Protein 3SWY (pdb70)

Solvent-accessible surface area: 8313 Å² total; per-residue (Å²): 70,94,47,85,110,61,8,128,120,16,16,69,41,9,98,81,8,62,71,89,2,55,139,4,51,62,88,8,73,60,44,16,133,107,5,93,84,27,1,58,81,3,62,97,116,78,75,82,35,94,97,124,1,86,129,16,11,64,37,6,50,82,3,65,98,98,2,50,64,6,40,63,76,8,74,31,21,23,134,114,5,96,136,66,1,57,50,3,71,92,112,80,73,85,36,78,120,43,8,64,59,29,26,72,44,7,89,81,2,59,92,96,2,52,181,4,46,62,68,4,63,56,38,17,133,72,1,118,97,35,1,58,92,2,74,100,118,100

CATH classification: 1.20.5.300

B-factor: mean 31.39, std 15.94, range [9.89, 117.37]

Structure (mmCIF, N/CA/C/O backbone):
data_3SWY
#
_entry.id   3SWY
#
_cell.length_a   36.750
_cell.length_b   37.650
_cell.length_c   49.580
_cell.angle_alpha   90.000
_cell.angle_beta   110.880
_cell.angle_gamma   90.000
#
_symmetry.space_group_name_H-M   'P 1 21 1'
#
loop_
_entity.id
_entity.type
_entity.pdbx_description
1 polymer 'Cyclic nucleotide-gated cation channel alpha-3'
2 water water
#
loop_
_atom_site.group_PDB
_atom_site.id
_atom_site.type_symbol
_atom_site.label_atom_id
_atom_site.label_alt_id
_atom_site.label_comp_id
_atom_site.label_asym_id
_atom_site.label_entity_id
_atom_site.label_seq_id
_atom_site.pdbx_PDB_ins_code
_atom_site.Cartn_x
_atom_site.Cartn_y
_atom_site.Cartn_z
_atom_site.occupancy
_atom_site.B_iso_or_equiv
_atom_site.auth_seq_id
_atom_site.auth_comp_id
_atom_site.auth_asym_id
_atom_site.auth_atom_id
_atom_site.pdbx_PDB_model_num
ATOM 1 N N . GLY A 1 1 ? 15.082 23.118 58.851 1.00 34.32 1 GLY A N 1
ATOM 2 C CA . GLY A 1 1 ? 15.893 22.705 57.720 1.00 47.38 1 GLY A CA 1
ATOM 3 C C . GLY A 1 1 ? 15.060 22.145 56.583 1.00 52.71 1 GLY A C 1
ATOM 4 O O . GLY A 1 1 ? 13.888 22.495 56.430 1.00 46.77 1 GLY A O 1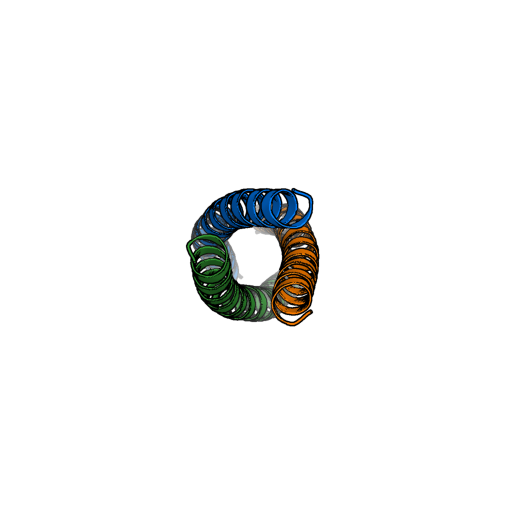
ATOM 5 N N . ALA A 1 2 ? 15.665 21.267 55.788 1.00 51.57 2 ALA A N 1
ATOM 6 C CA . ALA A 1 2 ? 15.004 20.692 54.616 1.00 47.52 2 ALA A CA 1
ATOM 7 C C . ALA A 1 2 ? 13.707 19.951 54.952 1.00 53.48 2 ALA A C 1
ATOM 8 O O . ALA A 1 2 ? 12.715 20.057 54.225 1.00 47.22 2 ALA A O 1
ATOM 10 N N . LEU A 1 3 ? 13.688 19.244 56.065 1.00 44.33 3 LEU A N 1
ATOM 11 C CA . LEU A 1 3 ? 12.525 18.469 56.417 1.00 34.12 3 LEU A CA 1
ATOM 12 C C . LEU A 1 3 ? 11.415 19.345 56.917 1.00 34.88 3 LEU A C 1
ATOM 13 O O . LEU A 1 3 ? 10.266 19.127 56.586 1.00 36.68 3 LEU A O 1
ATOM 18 N N . GLU A 1 4 ? 11.754 20.311 57.739 1.00 34.92 4 GLU A N 1
ATOM 19 C CA . GLU A 1 4 ? 10.770 21.254 58.231 1.00 36.46 4 GLU A CA 1
ATOM 20 C C . GLU A 1 4 ? 10.161 22.068 57.110 1.00 38.27 4 GLU A C 1
ATOM 21 O O . GLU A 1 4 ? 9.007 22.434 57.175 1.00 37.51 4 GLU A O 1
ATOM 27 N N . GLU A 1 5 ? 10.966 22.380 56.109 1.00 45.98 5 GLU A N 1
ATOM 28 C CA . GLU A 1 5 ? 10.473 23.063 54.912 1.00 44.93 5 GLU A CA 1
ATOM 29 C C . GLU A 1 5 ? 9.480 22.217 54.111 1.00 43.61 5 GLU A C 1
ATOM 30 O O . GLU A 1 5 ? 8.446 22.719 53.643 1.00 39.47 5 GLU A O 1
ATOM 36 N N . LYS A 1 6 ? 9.774 20.939 53.933 1.00 36.76 6 LYS A N 1
ATOM 37 C CA . LYS A 1 6 ? 8.896 20.105 53.144 1.00 34.93 6 LYS A CA 1
ATOM 38 C C . LYS A 1 6 ? 7.601 19.898 53.863 1.00 27.09 6 LYS A C 1
ATOM 39 O O . LYS A 1 6 ? 6.561 19.980 53.269 1.00 26.04 6 LYS A O 1
ATOM 45 N N . VAL A 1 7 ? 7.659 19.674 55.147 1.00 19.93 7 VAL A N 1
ATOM 46 C CA . VAL A 1 7 ? 6.432 19.549 55.922 1.00 31.23 7 VAL A CA 1
ATOM 47 C C . VAL A 1 7 ? 5.573 20.812 55.788 1.00 28.04 7 VAL A C 1
ATOM 48 O O . VAL A 1 7 ? 4.358 20.730 55.641 1.00 19.36 7 VAL A O 1
ATOM 52 N N . GLU A 1 8 ? 6.202 21.980 55.815 1.00 25.38 8 GLU A N 1
ATOM 53 C CA . GLU A 1 8 ? 5.450 23.221 55.649 1.00 31.44 8 GLU A CA 1
ATOM 54 C C . GLU A 1 8 ? 4.793 23.300 54.265 1.00 18.55 8 GLU A C 1
ATOM 55 O O . GLU A 1 8 ? 3.637 23.728 54.129 1.00 22.24 8 GLU A O 1
ATOM 61 N N . GLN A 1 9 ? 5.547 22.952 53.244 1.00 23.04 9 GLN A N 1
ATOM 62 C CA . GLN A 1 9 ? 5.058 22.832 51.896 1.00 22.46 9 GLN A CA 1
ATOM 63 C C . GLN A 1 9 ? 3.846 21.898 51.787 1.00 23.43 9 GLN A C 1
ATOM 64 O O . GLN A 1 9 ? 2.850 22.221 51.180 1.00 22.92 9 GLN A O 1
ATOM 70 N N . LEU A 1 10 ? 3.949 20.740 52.399 1.00 24.08 10 LEU A N 1
ATOM 71 C CA . LEU A 1 10 ? 2.876 19.749 52.379 1.00 24.20 10 LEU A CA 1
ATOM 72 C C . LEU A 1 10 ? 1.643 20.273 53.083 1.00 21.32 10 LEU A C 1
ATOM 73 O O . LEU A 1 10 ? 0.528 20.073 52.620 1.00 19.20 10 LEU A O 1
ATOM 78 N N . GLY A 1 11 ? 1.852 20.922 54.221 1.00 20.87 11 GLY A N 1
ATOM 79 C CA . GLY A 1 11 ? 0.771 21.560 54.945 1.00 21.65 11 GLY A CA 1
ATOM 80 C C . GLY A 1 11 ? -0.005 22.515 54.051 1.00 26.91 11 GLY A C 1
ATOM 81 O O . GLY A 1 11 ? -1.227 22.423 53.951 1.00 23.67 11 GLY A O 1
ATOM 82 N N . SER A 1 12 ? 0.696 23.424 53.384 1.00 26.79 12 SER A N 1
ATOM 83 C CA . SER A 1 12 ? -0.002 24.432 52.588 1.00 22.07 12 SER A CA 1
ATOM 84 C C . SER A 1 12 ? -0.664 23.815 51.342 1.00 21.62 12 SER A C 1
ATOM 85 O O . SER A 1 12 ? -1.787 24.180 50.981 1.00 16.82 12 SER A O 1
ATOM 88 N N . SER A 1 13 ? 0.009 22.852 50.721 1.00 18.53 13 SER A N 1
ATOM 89 C CA . SER A 1 13 ? -0.561 22.125 49.588 1.00 19.02 13 SER A CA 1
ATOM 90 C C . SER A 1 13 ? -1.865 21.403 49.920 1.00 15.78 13 SER A C 1
ATOM 91 O O . SER A 1 13 ? -2.823 21.446 49.140 1.00 12.72 13 SER A O 1
ATOM 94 N N . LEU A 1 14 ? -1.878 20.720 51.058 1.00 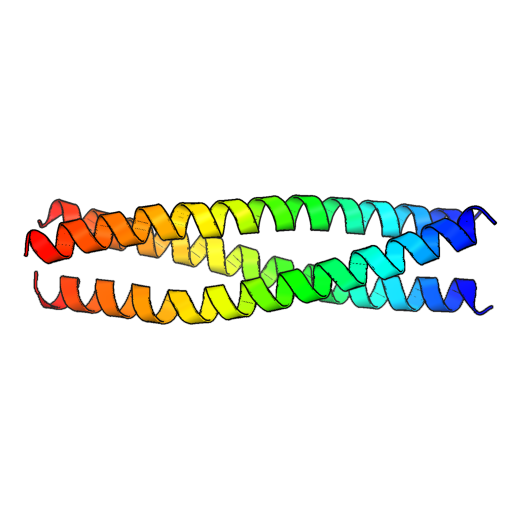21.16 14 LEU A N 1
ATOM 95 C CA . LEU A 1 14 ? -3.056 20.005 51.527 1.00 20.65 14 LEU A CA 1
ATOM 96 C C . LEU A 1 14 ? -4.211 20.961 51.831 1.00 19.43 14 LEU A C 1
ATOM 97 O O . LEU A 1 14 ? -5.378 20.632 51.605 1.00 14.40 14 LEU A O 1
ATOM 102 N N . ASP A 1 15 ? -3.885 22.124 52.390 1.00 21.90 15 ASP A N 1
ATOM 103 C CA . ASP A 1 15 ? -4.900 23.130 52.691 1.00 20.78 15 ASP A CA 1
ATOM 104 C C . ASP A 1 15 ? -5.553 23.605 51.404 1.00 14.44 15 ASP A C 1
ATOM 105 O O . ASP A 1 15 ? -6.781 23.727 51.319 1.00 17.41 15 ASP A O 1
ATOM 110 N N . THR A 1 16 ? -4.729 23.894 50.405 1.00 20.60 16 THR A N 1
ATOM 111 C CA . THR A 1 16 ? -5.249 24.311 49.106 1.00 26.71 16 THR A CA 1
ATOM 112 C C . THR A 1 16 ? -6.174 23.242 48.521 1.00 19.16 16 THR A C 1
ATOM 113 O O . THR A 1 16 ? -7.292 23.545 48.085 1.00 19.93 16 THR A O 1
ATOM 117 N N . LEU A 1 17 ? -5.715 21.993 48.545 1.00 12.42 17 LEU A N 1
ATOM 118 C CA . LEU A 1 17 ? -6.488 20.894 47.961 1.00 14.36 17 LEU A CA 1
ATOM 119 C C . LEU A 1 17 ? -7.810 20.683 48.692 1.00 10.59 17 LEU A C 1
ATOM 120 O O . LEU A 1 17 ? -8.827 20.397 48.067 1.00 15.65 17 LEU A O 1
ATOM 125 N N . GLN A 1 18 ? -7.798 20.817 50.015 1.00 17.07 18 GLN A N 1
ATOM 126 C CA . GLN A 1 18 ? -9.026 20.698 50.788 1.00 13.51 18 GLN A CA 1
ATOM 127 C C . GLN A 1 18 ? -10.068 21.701 50.312 1.00 19.36 18 GLN A C 1
ATOM 128 O O . GLN A 1 18 ? -11.239 21.360 50.151 1.00 14.85 18 GLN A O 1
ATOM 134 N N . THR A 1 19 ? -9.638 22.941 50.101 1.00 15.43 19 THR A N 1
ATOM 135 C CA . THR A 1 19 ? -10.560 23.998 49.674 1.00 16.19 19 THR A CA 1
ATOM 136 C C . THR A 1 19 ? -11.095 23.718 48.275 1.00 19.08 19 THR A C 1
ATOM 137 O O . THR A 1 19 ? -12.292 23.836 48.023 1.00 15.03 19 THR A O 1
ATOM 141 N N . ARG A 1 20 ? -10.205 23.336 47.366 1.00 16.28 20 ARG A N 1
ATOM 142 C CA . ARG A 1 20 ? -10.617 23.014 46.009 1.00 18.60 20 ARG A CA 1
ATOM 143 C C . ARG A 1 20 ? -11.561 21.807 45.960 1.00 18.09 20 ARG A C 1
ATOM 144 O O . ARG A 1 20 ? -12.471 21.757 45.136 1.00 13.21 20 ARG A O 1
ATOM 152 N N . PHE A 1 21 ? -11.351 20.837 46.843 1.00 11.71 21 PHE A N 1
ATOM 153 C CA . PHE A 1 21 ? -12.229 19.679 46.862 1.00 14.12 21 PHE A CA 1
ATOM 154 C C . PHE A 1 21 ? -13.624 20.082 47.335 1.00 14.22 21 PHE A C 1
ATOM 155 O O . PHE A 1 21 ? -14.630 19.652 46.775 1.00 12.18 21 PHE A O 1
ATOM 163 N N . ALA A 1 22 ? -13.671 20.904 48.378 1.00 15.19 22 ALA A N 1
ATOM 164 C CA . ALA A 1 22 ? -14.926 21.407 48.923 1.00 17.71 22 ALA A CA 1
ATOM 165 C C . ALA A 1 22 ? -15.730 22.152 47.855 1.00 19.58 22 ALA A C 1
ATOM 166 O O . ALA A 1 22 ? -16.953 21.998 47.774 1.00 13.30 22 ALA A O 1
ATOM 168 N N . ARG A 1 23 ? -15.040 22.959 47.049 1.00 12.90 23 ARG A N 1
ATOM 169 C CA . ARG A 1 23 ? -15.687 23.679 45.947 1.00 21.45 23 ARG A CA 1
ATOM 170 C C . ARG A 1 23 ? -16.274 22.721 44.925 1.00 17.95 23 ARG A C 1
ATOM 171 O O . ARG A 1 23 ? -17.397 22.920 44.463 1.00 10.72 23 ARG A O 1
ATOM 179 N N . LEU A 1 24 ? -15.492 21.718 44.530 1.00 14.85 24 LEU A N 1
ATOM 180 C CA . LEU A 1 24 ? -15.942 20.797 43.485 1.00 16.62 24 LEU A CA 1
ATOM 181 C C . LEU A 1 24 ? -17.137 19.980 43.940 1.00 15.32 24 LEU A C 1
ATOM 182 O O . LEU A 1 24 ? -18.090 19.815 43.201 1.00 14.20 24 LEU A O 1
ATOM 187 N N . LEU A 1 25 ? -17.058 19.444 45.154 1.00 15.95 25 LEU A N 1
ATOM 188 C CA . LEU A 1 25 ? -18.157 18.677 45.725 1.00 16.64 25 LEU A CA 1
ATOM 189 C C . LEU A 1 25 ? -19.459 19.496 45.684 1.00 21.04 25 LEU A C 1
ATOM 190 O O . LEU A 1 25 ? -20.483 19.014 45.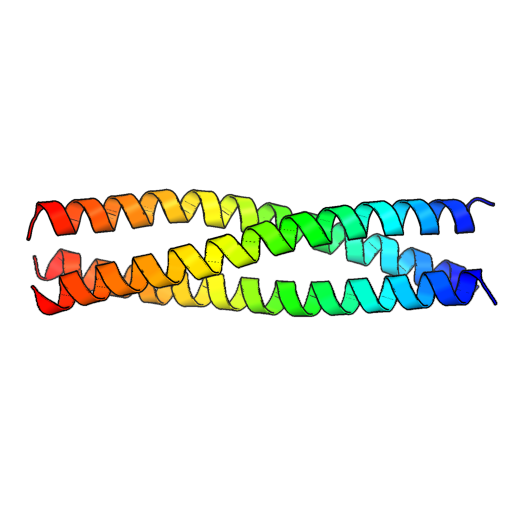196 1.00 15.14 25 LEU A O 1
ATOM 195 N N . ALA A 1 26 ? -19.412 20.732 46.192 1.00 16.90 26 ALA A N 1
ATOM 196 C CA . ALA A 1 26 ? -20.590 21.612 46.218 1.00 12.41 26 ALA A CA 1
ATOM 197 C C . ALA A 1 26 ? -21.148 21.946 44.843 1.00 17.12 26 ALA A C 1
ATOM 198 O O . ALA A 1 26 ? -22.373 21.959 44.646 1.00 19.01 26 ALA A O 1
ATOM 200 N N . GLU A 1 27 ? -20.272 22.249 43.893 1.00 15.58 27 GLU A N 1
ATOM 201 C CA . GLU A 1 27 ? -20.751 22.562 42.540 1.00 16.96 27 GLU A CA 1
ATOM 202 C C . GLU A 1 27 ? -21.368 21.319 41.910 1.00 12.70 27 GLU A C 1
ATOM 203 O O . GLU A 1 27 ? -22.458 21.380 41.340 1.00 13.53 27 GLU A O 1
ATOM 209 N N . TYR A 1 28 ? -20.647 20.205 42.009 1.00 15.08 28 TYR A N 1
ATOM 210 C CA . TYR A 1 28 ? -21.109 18.927 41.463 1.00 15.35 28 TYR A CA 1
ATOM 211 C C . TYR A 1 28 ? -22.511 18.585 41.981 1.00 21.76 28 TYR A C 1
ATOM 212 O O . TYR A 1 28 ? -23.411 18.266 41.196 1.00 19.59 28 TYR A O 1
ATOM 221 N N . ASN A 1 29 ? -22.695 18.662 43.297 1.00 15.91 29 ASN A N 1
ATOM 222 C CA . ASN A 1 29 ? -24.010 18.445 43.895 1.00 14.92 29 ASN A CA 1
ATOM 223 C C . ASN A 1 29 ? -25.068 19.419 43.365 1.00 21.14 29 ASN A C 1
ATOM 224 O O . ASN A 1 29 ? -26.221 19.046 43.162 1.00 27.75 29 ASN A O 1
ATOM 229 N N . ALA A 1 30 ? -24.678 20.667 43.134 1.00 17.11 30 ALA A N 1
ATOM 230 C CA . ALA A 1 30 ? -25.636 21.681 42.684 1.00 20.56 30 ALA A CA 1
ATOM 231 C C . ALA A 1 30 ? -26.041 21.504 41.221 1.00 26.21 30 ALA A C 1
ATOM 232 O O . ALA A 1 30 ? -27.225 21.583 40.866 1.00 23.91 30 ALA A O 1
ATOM 234 N N . THR A 1 31 ? -25.060 21.257 40.367 1.00 19.18 31 THR A N 1
ATOM 235 C CA . THR A 1 31 ? -25.334 21.143 38.940 1.00 25.87 31 THR A CA 1
ATOM 236 C C . THR A 1 31 ? -26.073 19.850 38.596 1.00 24.78 31 THR A C 1
ATOM 237 O O . THR A 1 31 ? -26.867 19.803 37.648 1.00 21.66 31 THR A O 1
ATOM 241 N N . GLN A 1 32 ? -25.819 18.828 39.384 1.00 22.64 32 GLN A N 1
ATOM 242 C CA . GLN A 1 32 ? -26.413 17.532 39.218 1.00 23.07 32 GLN A CA 1
ATOM 243 C C . GLN A 1 32 ? -27.956 17.613 39.370 1.00 35.69 32 GLN A C 1
ATOM 244 O O . GLN A 1 32 ? -28.684 16.982 38.648 1.00 28.41 32 GLN A O 1
ATOM 250 N N . MET A 1 33 ? -28.423 18.466 40.258 1.00 35.14 33 MET A N 1
ATOM 251 C CA . MET A 1 33 ? -29.830 18.697 40.453 1.00 30.96 33 MET A CA 1
ATOM 252 C C . MET A 1 33 ? -30.502 19.254 39.242 1.00 32.69 33 MET A C 1
ATOM 253 O O . MET A 1 33 ? -31.527 18.777 38.836 1.00 32.30 33 MET A O 1
ATOM 258 N N . LYS A 1 34 ? -29.919 20.277 38.672 1.00 29.07 34 LYS A N 1
ATOM 259 C CA . LYS A 1 34 ? -30.509 20.922 37.506 1.00 31.79 34 LYS A CA 1
ATOM 260 C C . LYS A 1 34 ? -30.463 20.030 36.268 1.00 26.13 34 LYS A C 1
ATOM 261 O O . LYS A 1 34 ? -31.385 20.055 35.453 1.00 26.42 34 LYS A O 1
ATOM 267 N N . MET A 1 35 ? -29.397 19.265 36.120 1.00 20.32 35 MET A N 1
ATOM 268 C CA . MET A 1 35 ? -29.249 18.363 34.999 1.00 18.49 35 MET A CA 1
ATOM 269 C C . MET A 1 35 ? -30.304 17.243 34.996 1.00 22.08 35 MET A C 1
ATOM 270 O O . MET A 1 35 ? -30.903 16.979 33.985 1.00 20.36 35 MET A O 1
ATOM 275 N N . LYS A 1 36 ? -30.519 16.632 36.144 1.00 22.46 36 LYS A N 1
ATOM 276 C CA . LYS A 1 36 ? -31.518 15.613 36.325 1.00 29.78 36 LYS A CA 1
ATOM 277 C C . LYS A 1 36 ? -32.904 16.183 36.096 1.00 29.29 36 LYS A C 1
ATOM 278 O O . LYS A 1 36 ? -33.722 15.533 35.505 1.00 28.58 36 LYS A O 1
ATOM 284 N N . GLN A 1 37 ? -33.157 17.393 36.575 1.00 22.88 37 GLN A N 1
ATOM 285 C CA . GLN A 1 37 ? -34.404 18.101 36.322 1.00 27.57 37 GLN A CA 1
ATOM 286 C C . GLN A 1 37 ? -34.676 18.273 34.848 1.00 33.50 37 GLN A C 1
ATOM 287 O O . GLN A 1 37 ? -35.768 18.018 34.392 1.00 29.85 37 GLN A O 1
ATOM 293 N N . ARG A 1 38 ? -33.675 18.688 34.104 1.00 24.73 38 ARG A N 1
ATOM 294 C CA . ARG A 1 38 ? -33.803 18.910 32.667 1.00 23.35 38 ARG A CA 1
ATOM 295 C C . ARG A 1 38 ? -34.021 17.618 31.881 1.00 24.27 38 ARG A C 1
ATOM 296 O O . ARG A 1 38 ? -34.847 17.573 30.973 1.00 23.57 38 ARG A O 1
ATOM 304 N N . LEU A 1 39 ? -33.271 16.574 32.216 1.00 19.35 39 LEU A N 1
ATOM 305 C CA . LEU A 1 39 ? -33.485 15.266 31.607 1.00 23.63 39 LEU A CA 1
ATOM 306 C C . LEU A 1 39 ? -34.892 14.738 31.873 1.00 28.07 39 LEU A C 1
ATOM 307 O O . LEU A 1 39 ? -35.585 14.307 30.955 1.00 25.80 39 LEU A O 1
ATOM 312 N N . SER A 1 40 ? -35.317 14.761 33.118 1.00 18.19 40 SER A N 1
ATOM 313 C CA . SER A 1 40 ? -36.627 14.286 33.512 1.00 30.84 40 SER A CA 1
ATOM 314 C C . SER A 1 40 ? -37.724 14.989 32.746 1.00 30.14 40 SER A C 1
ATOM 315 O O . SER A 1 40 ? -38.636 14.360 32.285 1.00 22.91 40 SER A O 1
ATOM 318 N N . GLN A 1 41 ? -37.580 16.291 32.597 1.00 29.04 41 GLN A N 1
ATOM 319 C CA . GLN A 1 41 ? -38.500 17.115 31.817 1.00 32.29 41 GLN A CA 1
ATOM 320 C C . GLN A 1 41 ? -38.613 16.639 30.389 1.00 29.69 41 GLN A C 1
ATOM 321 O O . GLN A 1 41 ? -39.691 16.422 29.900 1.00 25.87 41 GLN A O 1
ATOM 327 N N . LEU A 1 42 ? -37.483 16.464 29.730 1.00 26.83 42 LEU A N 1
ATOM 328 C CA . LEU A 1 42 ? -37.462 16.025 28.340 1.00 25.18 42 LEU A CA 1
ATOM 329 C C . LEU A 1 42 ? -38.109 14.646 28.169 1.00 27.41 42 LEU A C 1
ATOM 330 O O . LEU A 1 42 ? -38.838 14.406 27.205 1.00 28.03 42 LEU A O 1
ATOM 335 N N . GLU A 1 43 ? -37.846 13.754 29.122 1.00 26.83 43 GLU A N 1
ATOM 336 C CA . GLU A 1 43 ? -38.321 12.373 29.062 1.00 23.79 43 GLU A CA 1
ATOM 337 C C . GLU A 1 43 ? -39.821 12.281 29.249 1.00 25.54 43 GLU A C 1
ATOM 338 O O . GLU A 1 43 ? -40.472 11.407 28.673 1.00 36.40 43 GLU A O 1
ATOM 344 N N . SER A 1 44 ? -40.370 13.185 30.053 1.00 28.25 44 SER A N 1
ATOM 345 C CA . SER A 1 44 ? -41.812 13.226 30.260 1.00 36.75 44 SER A CA 1
ATOM 346 C C . SER A 1 44 ? -42.509 13.775 29.016 1.00 44.24 44 SER A C 1
ATOM 347 O O . SER A 1 44 ? -43.702 13.539 28.801 1.00 43.44 44 SER A O 1
ATOM 350 N N . GLN A 1 45 ? -41.727 14.504 28.238 1.00 38.56 45 GLN A N 1
ATOM 351 C CA . GLN A 1 45 ? -42.159 15.119 27.013 1.00 40.65 45 GLN A CA 1
ATOM 352 C C . GLN A 1 45 ? -42.187 14.171 25.803 1.00 52.03 45 GLN A C 1
ATOM 353 O O . GLN A 1 45 ? -43.078 14.220 24.995 1.00 57.40 45 GLN A O 1
ATOM 359 N N . VAL A 1 46 ? -41.226 13.289 25.688 1.00 52.70 46 VAL A N 1
ATOM 360 C CA . VAL A 1 46 ? -41.080 12.384 24.549 1.00 55.95 46 VAL A CA 1
ATOM 361 C C . VAL A 1 46 ? -41.860 11.083 24.741 1.00 64.34 46 VAL A C 1
ATOM 362 O O . VAL A 1 46 ? -42.530 10.890 25.757 1.00 64.02 46 VAL A O 1
ATOM 366 N N . GLY B 1 1 ? 16.047 8.260 57.487 1.00 31.84 1 GLY B N 1
ATOM 367 C CA . GLY B 1 1 ? 15.501 7.890 58.782 1.00 36.26 1 GLY B CA 1
ATOM 368 C C . GLY B 1 1 ? 13.993 7.720 58.744 1.00 37.64 1 GLY B C 1
ATOM 369 O O . GLY B 1 1 ? 13.358 7.97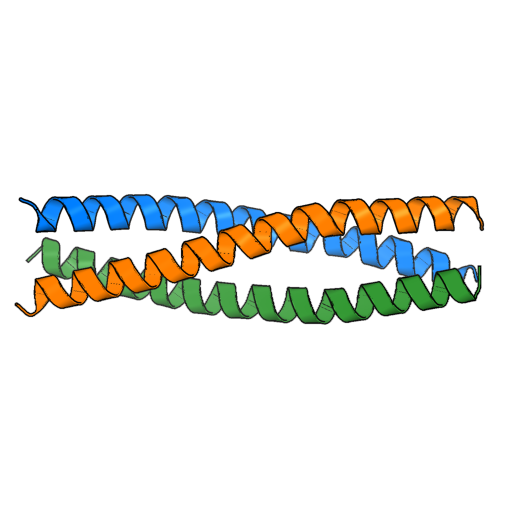9 57.723 1.00 27.42 1 GLY B O 1
ATOM 370 N N . ALA B 1 2 ? 13.422 7.290 59.865 1.00 35.29 2 ALA B N 1
ATOM 371 C CA . ALA B 1 2 ? 11.985 7.043 59.962 1.00 32.20 2 ALA B CA 1
ATOM 372 C C . ALA B 1 2 ? 11.136 8.248 59.563 1.00 38.35 2 ALA B C 1
ATOM 373 O O . ALA B 1 2 ? 10.228 8.131 58.738 1.00 26.60 2 ALA B O 1
ATOM 375 N N . LEU B 1 3 ? 11.429 9.415 60.117 1.00 32.30 3 LEU B N 1
ATOM 376 C CA . LEU B 1 3 ? 10.594 10.590 59.870 1.00 30.28 3 LEU B CA 1
ATOM 377 C C . LEU B 1 3 ? 10.660 11.036 58.425 1.00 28.11 3 LEU B C 1
ATOM 378 O O . LEU B 1 3 ? 9.656 11.337 57.836 1.00 27.30 3 LEU B O 1
ATOM 383 N N . GLU B 1 4 ? 11.863 11.056 57.880 1.00 26.13 4 GLU B N 1
ATOM 384 C CA . GLU B 1 4 ? 12.119 11.431 56.500 1.00 30.42 4 GLU B CA 1
ATOM 385 C C . GLU B 1 4 ? 11.250 10.587 55.587 1.00 27.82 4 GLU B C 1
ATOM 386 O O . GLU B 1 4 ? 10.698 11.073 54.623 1.00 25.18 4 GLU B O 1
ATOM 392 N N . GLU B 1 5 ? 11.105 9.329 55.930 1.00 20.72 5 GLU B N 1
ATOM 393 C CA . GLU B 1 5 ? 10.347 8.409 55.101 1.00 24.24 5 GLU B CA 1
ATOM 394 C C . GLU B 1 5 ? 8.826 8.574 55.212 1.00 20.54 5 GLU B C 1
ATOM 395 O O . GLU B 1 5 ? 8.117 8.346 54.261 1.00 23.21 5 GLU B O 1
ATOM 401 N N . LYS B 1 6 ? 8.337 8.938 56.394 1.00 22.08 6 LYS B N 1
ATOM 402 C CA . LYS B 1 6 ? 6.928 9.255 56.562 1.00 24.57 6 LYS B CA 1
ATOM 403 C C . LYS B 1 6 ? 6.573 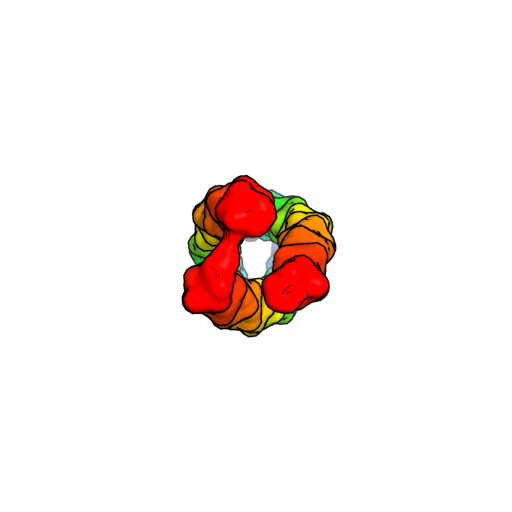10.509 55.770 1.00 23.71 6 LYS B C 1
ATOM 404 O O . LYS B 1 6 ? 5.506 10.612 55.218 1.00 23.92 6 LYS B O 1
ATOM 410 N N . VAL B 1 7 ? 7.486 11.461 55.757 1.00 19.01 7 VAL B N 1
ATOM 411 C CA . VAL B 1 7 ? 7.279 12.712 55.022 1.00 21.12 7 VAL B CA 1
ATOM 412 C C . VAL B 1 7 ? 7.339 12.473 53.508 1.00 21.74 7 VAL B C 1
ATOM 413 O O . VAL B 1 7 ? 6.584 13.087 52.741 1.00 24.79 7 VAL B O 1
ATOM 417 N N . GLU B 1 8 ? 8.202 11.563 53.076 1.00 20.96 8 GLU B N 1
ATOM 418 C CA . GLU B 1 8 ? 8.299 11.111 51.701 1.00 24.68 8 GLU B CA 1
ATOM 419 C C . GLU B 1 8 ? 7.002 10.479 51.246 1.00 31.39 8 GLU B C 1
ATOM 420 O O . GLU B 1 8 ? 6.498 10.788 50.221 1.00 25.67 8 GLU B O 1
ATOM 426 N N . GLN B 1 9 ? 6.485 9.565 52.040 1.00 26.51 9 GLN B N 1
ATOM 427 C CA . GLN B 1 9 ? 5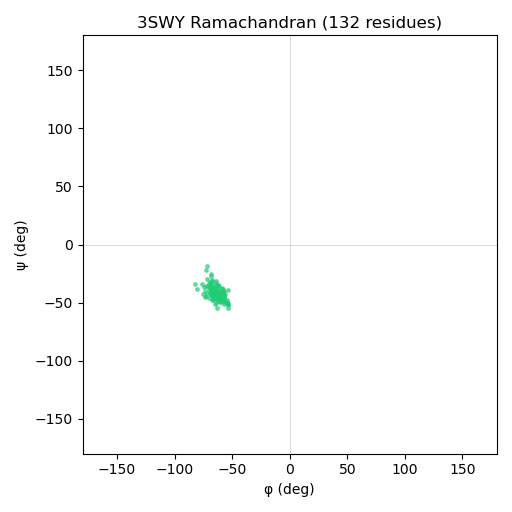.263 8.883 51.726 1.00 24.78 9 GLN B CA 1
ATOM 428 C C . GLN B 1 9 ? 4.068 9.837 51.722 1.00 19.64 9 GLN B C 1
ATOM 429 O O . GLN B 1 9 ? 3.198 9.704 50.937 1.00 21.01 9 GLN B O 1
ATOM 435 N N . LEU B 1 10 ? 4.064 10.788 52.605 1.00 20.63 10 LEU B N 1
ATOM 436 C CA . LEU B 1 10 ? 3.020 11.807 52.664 1.00 22.21 10 LEU B CA 1
ATOM 437 C C . LEU B 1 10 ? 3.044 12.665 51.392 1.00 22.21 10 LEU B C 1
ATOM 438 O O . LEU B 1 10 ? 2.004 12.922 50.787 1.00 19.45 10 LEU B O 1
ATOM 443 N N . GLY B 1 11 ? 4.237 13.085 50.982 1.00 19.95 11 GLY B N 1
ATOM 444 C CA . GLY B 1 11 ? 4.397 13.890 49.786 1.00 20.43 11 GLY B CA 1
ATOM 445 C C . GLY B 1 11 ? 3.976 13.125 48.548 1.00 27.86 11 GLY B C 1
ATOM 446 O O . GLY B 1 11 ? 3.343 13.671 47.662 1.00 26.49 11 GLY B O 1
ATOM 447 N N . SER B 1 12 ? 4.299 11.853 48.496 1.00 21.17 12 SER B N 1
ATOM 448 C CA . SER B 1 12 ? 3.979 11.089 47.332 1.00 21.39 12 SER B CA 1
ATOM 449 C C . SER B 1 12 ? 2.477 10.783 47.253 1.00 20.05 12 SER B C 1
ATOM 450 O O . SER B 1 12 ? 1.916 10.889 46.203 1.00 23.58 12 SER B O 1
ATOM 453 N N . SER B 1 13 ? 1.835 10.462 48.368 1.00 22.39 13 SER B N 1
ATOM 454 C CA . SER B 1 13 ? 0.382 10.301 48.420 1.00 24.88 13 SER B CA 1
ATOM 455 C C . SER B 1 13 ? -0.380 11.574 48.051 1.00 22.71 13 SER B C 1
ATOM 456 O O . SER B 1 13 ? -1.393 11.517 47.357 1.00 15.74 13 SER B O 1
ATOM 459 N N . LEU B 1 14 ? 0.106 12.717 48.530 1.00 13.88 14 LEU B N 1
ATOM 460 C CA . LEU B 1 14 ? -0.518 14.006 48.243 1.00 17.83 14 LEU B CA 1
ATOM 461 C C . LEU B 1 14 ? -0.369 14.394 46.770 1.00 24.17 14 LEU B C 1
ATOM 462 O O . LEU B 1 14 ? -1.305 14.910 46.159 1.00 21.38 14 LEU B O 1
ATOM 467 N N . ASP B 1 15 ? 0.811 14.145 46.212 1.00 27.99 15 ASP B N 1
ATOM 468 C CA . ASP B 1 15 ? 1.067 14.383 44.793 1.00 29.52 15 ASP B CA 1
ATOM 469 C C . ASP B 1 15 ? 0.128 13.550 43.938 1.00 22.48 15 ASP B C 1
ATOM 470 O O . ASP B 1 15 ? -0.456 14.045 42.970 1.00 24.38 15 ASP B O 1
ATOM 472 N N . THR B 1 16 ? -0.029 12.277 44.295 1.00 22.22 16 THR B N 1
ATOM 473 C CA . THR B 1 16 ? -0.919 11.401 43.533 1.00 18.62 16 THR B CA 1
ATOM 474 C C . THR B 1 16 ? -2.364 11.917 43.563 1.00 19.67 16 THR B C 1
ATOM 475 O O . THR B 1 16 ? -3.042 11.965 42.529 1.00 17.64 16 THR B O 1
ATOM 479 N N . LEU B 1 17 ? -2.823 12.335 44.739 1.00 20.26 17 LEU B N 1
ATOM 480 C CA . LEU B 1 17 ? -4.191 12.833 44.880 1.00 17.86 17 LEU B CA 1
ATOM 481 C C . LEU B 1 17 ? -4.406 14.165 44.163 1.00 16.17 17 LEU B C 1
ATOM 482 O O . LEU B 1 17 ? -5.470 14.410 43.595 1.00 15.82 17 LEU B O 1
ATOM 487 N N . GLN B 1 18 ? -3.432 15.053 44.196 1.00 15.65 18 GLN B N 1
ATOM 488 C CA . GLN B 1 18 ? -3.522 16.326 43.472 1.00 18.11 18 GLN B CA 1
ATOM 489 C C . GLN B 1 18 ? -3.651 16.110 41.971 1.00 23.85 18 GLN B C 1
ATOM 490 O O . GLN B 1 18 ? -4.397 16.782 41.285 1.00 23.86 18 GLN B O 1
ATOM 496 N N . THR B 1 19 ? -2.881 15.169 41.473 1.00 16.71 19 THR B N 1
ATOM 497 C CA . THR B 1 19 ? -2.935 14.852 40.056 1.00 21.90 19 THR B CA 1
ATOM 498 C C . THR B 1 19 ? -4.305 14.265 39.673 1.00 19.70 19 THR B C 1
ATOM 499 O O . THR B 1 19 ? -4.909 14.675 38.681 1.00 18.71 19 THR B O 1
ATOM 503 N N . ARG B 1 20 ? -4.797 13.343 40.474 1.00 22.87 20 ARG B N 1
ATOM 504 C CA . ARG B 1 20 ? -6.108 12.751 40.293 1.00 20.72 20 ARG B CA 1
ATOM 505 C C . ARG B 1 20 ? -7.225 13.788 40.409 1.00 15.06 20 ARG B C 1
ATOM 506 O O . ARG B 1 20 ? -8.152 13.778 39.643 1.00 14.57 20 ARG B O 1
ATOM 514 N N . PHE B 1 21 ? -7.105 14.690 41.366 1.00 10.60 21 PHE B N 1
ATOM 515 C CA . PHE B 1 21 ? -8.136 15.717 41.554 1.00 14.23 21 PHE B CA 1
ATOM 516 C C . PHE B 1 21 ? -8.171 16.709 40.388 1.00 19.13 21 PHE B C 1
ATOM 517 O O . PHE B 1 21 ? -9.244 17.114 39.931 1.00 12.14 21 PHE B O 1
ATOM 525 N N . ALA B 1 22 ? -6.990 17.117 39.934 1.00 12.79 22 ALA B N 1
ATOM 526 C CA . ALA B 1 22 ? -6.874 18.017 38.789 1.00 17.93 22 ALA B CA 1
ATOM 527 C C . ALA B 1 22 ? -7.538 17.414 37.542 1.00 15.30 22 ALA B C 1
ATOM 528 O O . ALA B 1 22 ? -8.254 18.096 36.803 1.00 18.51 22 ALA B O 1
ATOM 530 N N . ARG B 1 23 ? -7.316 16.130 37.304 1.00 15.22 23 ARG B N 1
ATOM 531 C CA . ARG B 1 23 ? -7.961 15.490 36.155 1.00 13.06 23 ARG B CA 1
ATOM 532 C C . ARG B 1 23 ? -9.493 15.432 36.307 1.00 14.49 23 ARG B C 1
ATOM 533 O O . ARG B 1 23 ? -10.228 15.674 35.336 1.00 14.68 23 ARG B O 1
ATOM 535 N N . LEU B 1 24 ? -9.989 15.112 37.505 1.00 16.60 24 LEU B N 1
ATOM 536 C CA . LEU B 1 24 ? -11.445 15.031 37.697 1.00 15.67 24 LEU B CA 1
ATOM 537 C C . LEU B 1 24 ? -12.086 16.397 37.519 1.00 19.14 24 LEU B C 1
ATOM 538 O O . LEU B 1 24 ? -13.131 16.529 36.875 1.00 18.00 24 LEU B O 1
ATOM 543 N N . LEU B 1 25 ? -11.451 17.418 38.082 1.00 20.04 25 LEU B N 1
ATOM 544 C CA . LEU B 1 25 ? -11.945 18.781 37.942 1.00 20.90 25 LEU B CA 1
ATOM 545 C C . LEU B 1 25 ? -12.085 19.186 36.473 1.00 16.21 25 LEU B C 1
ATOM 546 O O . LEU B 1 25 ? -13.120 19.731 36.066 1.00 17.06 25 LEU B O 1
ATOM 551 N N . ALA B 1 26 ? -11.041 18.929 35.684 1.00 15.09 26 ALA B N 1
ATOM 552 C CA . ALA B 1 26 ? -11.033 19.293 34.269 1.00 18.31 26 ALA B CA 1
ATOM 553 C C . ALA B 1 26 ? -12.122 18.519 33.527 1.00 19.86 26 ALA B C 1
ATOM 554 O O . ALA B 1 26 ? -12.848 19.084 32.704 1.00 18.05 26 ALA B O 1
ATOM 556 N N . GLU B 1 27 ? -12.236 17.227 33.823 1.00 17.24 27 GLU B N 1
ATOM 557 C CA . GLU B 1 27 ? -13.286 16.406 33.201 1.00 22.82 27 GLU B CA 1
ATOM 558 C C . GLU B 1 27 ? -14.712 16.855 33.591 1.00 16.16 27 GLU B C 1
ATOM 559 O O . GLU B 1 27 ? -15.601 16.944 32.733 1.00 16.60 27 GLU B O 1
ATOM 565 N N . TYR B 1 28 ? -14.926 17.125 34.878 1.00 16.79 28 TYR B N 1
ATOM 566 C CA . TYR B 1 28 ? -16.205 17.669 35.344 1.00 16.39 28 TYR B CA 1
ATOM 567 C C . TYR B 1 28 ? -16.572 18.931 34.557 1.00 18.43 28 TYR B C 1
ATOM 568 O O . TYR B 1 28 ? -17.652 19.003 33.961 1.00 18.46 28 TYR B O 1
ATOM 577 N N . ASN B 1 29 ? -15.667 19.911 34.533 1.00 21.79 29 ASN B N 1
ATOM 578 C CA . ASN B 1 29 ? -15.914 21.158 33.806 1.00 27.32 29 ASN B CA 1
ATOM 579 C C . ASN B 1 29 ? -16.190 20.934 32.327 1.00 17.14 29 ASN B C 1
ATOM 580 O O . ASN B 1 29 ? -17.065 21.578 31.757 1.00 22.11 29 ASN B O 1
ATOM 585 N N . ALA B 1 30 ? -15.443 20.021 31.713 1.00 13.62 30 ALA B N 1
ATOM 586 C CA . ALA B 1 30 ? -15.626 19.696 30.301 1.00 17.61 30 ALA B CA 1
ATOM 587 C C . ALA B 1 30 ? -16.986 19.056 30.017 1.00 19.76 30 ALA B C 1
ATOM 588 O O . ALA B 1 30 ? -17.702 19.480 29.112 1.00 26.83 30 ALA B O 1
ATOM 590 N N . THR B 1 31 ? -17.329 18.019 30.771 1.00 22.04 31 THR B N 1
ATOM 591 C CA . THR B 1 31 ? -18.589 17.322 30.553 1.00 11.84 31 THR B CA 1
ATOM 592 C C . THR B 1 31 ? -19.820 18.170 30.914 1.00 16.95 31 THR B C 1
ATOM 593 O O . THR B 1 31 ? -20.894 17.960 30.366 1.00 23.74 31 THR B O 1
ATOM 597 N N . GLN B 1 32 ? -19.677 19.130 31.802 1.00 15.25 32 GLN B N 1
ATOM 598 C CA . GLN B 1 32 ? -20.750 20.047 32.106 1.00 23.98 32 GLN B CA 1
ATOM 599 C C . GLN B 1 32 ? -21.126 20.873 30.891 1.00 30.14 32 GLN B C 1
ATOM 600 O O . GLN B 1 32 ? -22.284 21.080 30.606 1.00 19.67 32 GLN B O 1
ATOM 606 N N . MET B 1 33 ? -20.116 21.330 30.185 1.00 23.38 33 MET B N 1
ATOM 607 C CA . MET B 1 33 ? -20.328 22.062 28.943 1.00 24.35 33 MET B CA 1
ATOM 608 C C . MET B 1 33 ? -21.007 21.221 27.867 1.00 26.76 33 MET B C 1
ATOM 609 O O . MET B 1 33 ? -22.037 21.625 27.317 1.00 25.84 33 MET B O 1
ATOM 614 N N . LYS B 1 34 ? -20.425 20.060 27.562 1.00 19.71 34 LYS B N 1
ATOM 615 C CA . LYS B 1 34 ? -20.994 19.161 26.556 1.00 28.35 34 LYS B CA 1
ATOM 616 C C . LYS B 1 34 ? -22.445 18.833 26.883 1.00 25.98 34 LYS B C 1
ATOM 617 O O . LYS B 1 34 ? -23.326 18.923 26.032 1.00 22.89 34 LYS B O 1
ATOM 623 N N . MET B 1 35 ? -22.692 18.429 28.121 1.00 25.91 35 MET B N 1
ATOM 624 C CA . MET B 1 35 ? -24.027 17.988 28.499 1.00 23.88 35 MET B CA 1
ATOM 625 C C . MET B 1 35 ? -25.063 19.107 28.429 1.00 24.71 35 MET B C 1
ATOM 626 O O . MET B 1 35 ? -26.179 18.893 27.983 1.00 24.48 35 MET B O 1
ATOM 631 N N . LYS B 1 36 ? -24.687 20.297 28.845 1.00 29.40 36 LYS B N 1
ATOM 632 C CA . LYS B 1 36 ? -25.571 21.430 28.771 1.00 24.85 36 LYS B CA 1
ATOM 633 C C . LYS B 1 36 ? -25.906 21.781 27.349 1.00 29.90 36 LYS B C 1
ATOM 634 O O . LYS B 1 36 ? -27.002 22.213 27.078 1.00 28.06 36 LYS B O 1
ATOM 640 N N . GLN B 1 37 ? -24.957 21.576 26.442 1.00 19.63 37 GLN B N 1
ATOM 641 C CA . GLN B 1 37 ? -25.184 21.835 25.025 1.00 27.15 37 GLN B CA 1
ATOM 642 C C . GLN B 1 37 ? -26.123 20.790 24.430 1.00 25.89 37 GLN B C 1
ATOM 643 O O . GLN B 1 37 ? -27.017 21.117 23.649 1.00 23.71 37 GLN B O 1
ATOM 649 N N . ARG B 1 38 ? -25.913 19.533 24.807 1.00 21.56 38 ARG B N 1
ATOM 650 C CA . ARG B 1 38 ? -26.746 18.436 24.332 1.00 20.76 38 ARG B CA 1
ATOM 651 C C . ARG B 1 38 ? -28.177 18.606 24.828 1.00 28.02 38 ARG B C 1
ATOM 652 O O . ARG B 1 38 ? -29.130 18.210 24.156 1.00 25.66 38 ARG B O 1
ATOM 660 N N . LEU B 1 39 ? -28.319 19.200 26.008 1.00 19.51 39 LEU B N 1
ATOM 661 C CA . LEU B 1 39 ? -29.632 19.451 26.588 1.00 20.22 39 LEU B CA 1
ATOM 662 C C . LEU B 1 39 ? -30.332 20.588 25.853 1.00 20.51 39 LEU B C 1
ATOM 663 O O . LEU B 1 39 ? -31.519 20.501 25.540 1.00 19.49 39 LEU B O 1
ATOM 668 N N . SER B 1 40 ? -29.587 21.655 25.580 1.00 23.84 40 SER B N 1
ATOM 669 C CA . SER B 1 40 ? -30.129 22.803 24.855 1.00 29.60 40 SER B CA 1
ATOM 670 C C . SER B 1 40 ? -30.647 22.395 23.490 1.00 29.22 40 SER B C 1
ATOM 671 O O . SER B 1 40 ? -31.709 22.839 23.071 1.00 29.69 40 SER B O 1
ATOM 674 N N . GLN B 1 41 ? -29.891 21.547 22.800 1.00 28.06 41 GLN B N 1
ATOM 675 C CA . GLN B 1 41 ? -30.279 21.079 21.475 1.00 27.90 41 GLN B CA 1
ATOM 676 C C . GLN B 1 41 ? -31.500 20.168 21.548 1.00 33.82 41 GLN B C 1
ATOM 677 O O . GLN B 1 41 ? -32.286 20.091 20.604 1.00 34.09 41 GLN B O 1
ATOM 679 N N . LEU B 1 42 ? -31.727 19.493 22.642 1.00 22.45 42 LEU B N 1
ATOM 680 C CA . LEU B 1 42 ? -32.892 18.666 22.736 1.00 25.12 42 LEU B CA 1
ATOM 681 C C . LEU B 1 42 ? -34.068 19.480 23.105 1.00 27.47 42 LEU B C 1
ATOM 682 O O . LEU B 1 42 ? -35.169 19.202 22.672 1.00 28.90 42 LEU B O 1
ATOM 687 N N . GLU B 1 43 ? -33.849 20.490 23.903 1.00 25.05 43 GLU B N 1
ATOM 688 C CA . GLU B 1 43 ? -34.969 21.318 24.334 1.00 31.97 43 GLU B CA 1
ATOM 689 C C . GLU B 1 43 ? -35.595 22.054 23.154 1.00 36.49 43 GLU B C 1
ATOM 690 O O . GLU B 1 43 ? -36.811 22.235 23.096 1.00 37.56 43 GLU B O 1
ATOM 696 N N . SER B 1 44 ? -34.755 22.478 22.215 1.00 27.79 44 SER B N 1
ATOM 697 C CA . SER B 1 44 ? -35.217 23.184 21.050 1.00 40.16 44 SER B CA 1
ATOM 698 C C . SER B 1 44 ? -35.908 22.228 20.060 1.00 42.38 44 SER B C 1
ATOM 699 O O . SER B 1 44 ? -36.903 22.588 19.445 1.00 48.88 44 SER B O 1
ATOM 702 N N . GLN B 1 45 ? -35.387 21.020 19.948 1.00 24.84 45 GLN B N 1
ATOM 703 C CA . GLN B 1 45 ? -35.887 20.029 19.033 1.00 30.58 45 GLN B CA 1
ATOM 704 C C . GLN B 1 45 ? -37.276 19.534 19.396 1.00 43.52 45 GLN B C 1
ATOM 705 O O . GLN B 1 45 ? -38.071 19.228 18.531 1.00 49.44 45 GLN B O 1
ATOM 711 N N . VAL B 1 46 ? -37.575 19.525 20.686 1.00 41.61 46 VAL B N 1
ATOM 712 C CA . VAL B 1 46 ? -38.897 19.223 21.203 1.00 46.72 46 VAL B CA 1
ATOM 713 C C . VAL B 1 46 ? -39.773 20.472 21.318 1.00 58.31 46 VAL B C 1
ATOM 714 O O . VAL B 1 46 ? -39.557 21.479 20.648 1.00 52.41 46 VAL B O 1
ATOM 718 N N . GLY C 1 1 ? 8.175 15.262 69.031 1.00 46.30 1 GLY C N 1
ATOM 719 C CA . GLY C 1 1 ? 8.290 16.702 68.905 1.00 47.44 1 GLY C CA 1
ATOM 720 C C . GLY C 1 1 ? 7.176 17.286 68.063 1.00 47.01 1 GLY C C 1
ATOM 721 O O . GLY C 1 1 ? 6.312 16.559 67.576 1.00 48.58 1 GLY C O 1
ATOM 722 N N . ALA C 1 2 ? 7.202 18.601 67.883 1.00 45.63 2 ALA C N 1
ATOM 723 C CA . ALA C 1 2 ? 6.143 19.291 67.158 1.00 49.68 2 ALA C CA 1
ATOM 724 C C . ALA C 1 2 ? 6.128 18.923 65.679 1.00 40.17 2 ALA C C 1
ATOM 725 O O . ALA C 1 2 ? 5.073 18.908 65.052 1.00 40.58 2 ALA C O 1
ATOM 727 N N . LEU C 1 3 ? 7.297 18.629 65.120 1.00 31.16 3 LEU C N 1
ATOM 728 C CA . LEU C 1 3 ? 7.372 18.253 63.712 1.00 31.69 3 LEU C CA 1
ATOM 729 C C . LEU C 1 3 ? 6.707 16.906 63.454 1.00 37.86 3 LEU C C 1
ATOM 730 O O . LEU C 1 3 ? 5.862 16.781 62.555 1.00 24.91 3 LEU C O 1
ATOM 735 N N . GLU C 1 4 ? 7.042 15.931 64.274 1.00 31.97 4 GLU C N 1
ATOM 736 C CA . GLU C 1 4 ? 6.507 14.589 64.152 1.00 38.68 4 GLU C CA 1
ATOM 737 C C . GLU C 1 4 ? 5.016 14.594 64.336 1.00 39.51 4 GLU C C 1
ATOM 738 O O . GLU C 1 4 ? 4.312 13.851 63.682 1.00 37.06 4 GLU C O 1
ATOM 744 N N . GLU C 1 5 ? 4.551 15.465 65.210 1.00 35.81 5 GLU C N 1
ATOM 745 C CA . GLU C 1 5 ? 3.119 15.611 65.452 1.00 39.01 5 GLU C CA 1
ATOM 746 C C . GLU C 1 5 ? 2.373 16.313 64.308 1.00 31.63 5 GLU C C 1
ATOM 747 O O . GLU C 1 5 ? 1.235 15.971 64.009 1.00 31.38 5 GLU C O 1
ATOM 753 N N . LYS C 1 6 ? 3.003 17.289 63.665 1.00 32.94 6 LYS C N 1
ATOM 754 C CA . LYS C 1 6 ? 2.385 17.907 62.496 1.00 20.98 6 LYS C CA 1
ATOM 755 C C . LYS C 1 6 ? 2.318 16.884 61.366 1.00 26.76 6 LYS C C 1
ATOM 756 O O . LYS C 1 6 ? 1.309 16.784 60.647 1.00 16.35 6 LYS C O 1
ATOM 758 N N . VAL C 1 7 ? 3.384 16.106 61.219 1.00 25.13 7 VAL C N 1
ATOM 759 C CA . VAL C 1 7 ? 3.406 15.054 60.208 1.00 21.92 7 VAL C CA 1
ATOM 760 C C . VAL C 1 7 ? 2.241 14.077 60.416 1.00 25.43 7 VAL C C 1
ATOM 761 O O . VAL C 1 7 ? 1.545 13.719 59.462 1.00 21.18 7 VAL C O 1
ATOM 765 N N . GLU C 1 8 ? 2.009 13.677 61.665 1.00 21.28 8 GLU C N 1
ATOM 766 C CA . GLU C 1 8 ? 0.939 12.736 61.970 1.00 33.59 8 GLU C CA 1
ATOM 767 C C . GLU C 1 8 ? -0.450 13.337 61.734 1.00 32.47 8 GLU C C 1
ATOM 768 O O . GLU C 1 8 ? -1.364 12.636 61.306 1.00 24.74 8 GLU C O 1
ATOM 770 N N . GLN C 1 9 ? -0.606 14.629 62.016 1.00 30.04 9 GLN C N 1
ATOM 771 C CA . GLN C 1 9 ? -1.874 15.312 61.744 1.00 29.98 9 GLN C CA 1
ATOM 772 C C . GLN C 1 9 ? -2.145 15.392 60.23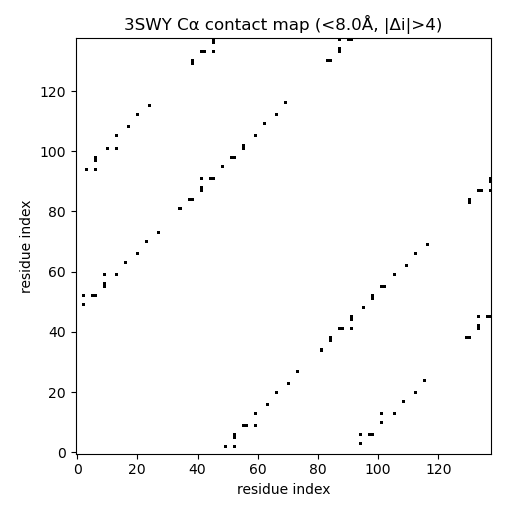9 1.00 25.79 9 GLN C C 1
ATOM 773 O O . GLN C 1 9 ? -3.277 15.199 59.787 1.00 23.80 9 GLN C O 1
ATOM 775 N N . LEU C 1 10 ? -1.104 15.689 59.471 1.00 24.63 10 LEU C N 1
ATOM 776 C CA . LEU C 1 10 ? -1.224 15.790 58.018 1.00 24.58 10 LEU C CA 1
ATOM 777 C C . LEU C 1 10 ? -1.616 14.447 57.407 1.00 14.10 10 LEU C C 1
ATOM 778 O O . LEU C 1 10 ? -2.460 14.396 56.525 1.00 19.28 10 LEU C O 1
ATOM 783 N N . GLY C 1 11 ? -0.992 13.376 57.886 1.00 14.70 11 GLY C N 1
ATOM 784 C CA . GLY C 1 11 ? -1.310 12.027 57.452 1.00 17.00 11 GLY C CA 1
ATOM 785 C C . GLY C 1 11 ? -2.771 11.660 57.652 1.00 20.56 11 GLY C C 1
ATOM 786 O O . GLY C 1 11 ? -3.389 11.065 56.771 1.00 16.24 11 GLY C O 1
ATOM 787 N N . SER C 1 12 ? -3.319 12.006 58.813 1.00 14.82 12 SER C N 1
ATOM 788 C CA . SER C 1 12 ? -4.711 11.721 59.140 1.00 25.07 12 SER C CA 1
ATOM 789 C C . SER C 1 12 ? -5.657 12.515 58.244 1.00 22.40 12 SER C C 1
ATOM 790 O O . SER C 1 12 ? -6.656 11.989 57.763 1.00 19.86 12 SER C O 1
ATOM 793 N N . SER C 1 13 ? -5.335 13.786 58.028 1.00 19.96 13 SER C N 1
ATOM 794 C CA . SER C 1 13 ? -6.151 14.655 57.183 1.00 25.29 13 SER C CA 1
ATOM 795 C C . SER C 1 13 ? -6.156 14.187 55.729 1.00 17.05 13 SER C C 1
ATOM 796 O O . SER C 1 13 ? -7.202 14.168 55.072 1.00 13.71 13 SER C O 1
ATOM 799 N N . LEU C 1 14 ? -4.981 13.824 55.229 1.00 14.90 14 LEU C N 1
ATOM 800 C CA . LEU C 1 14 ? -4.857 13.333 53.862 1.00 13.87 14 LEU C CA 1
ATOM 801 C C . LEU C 1 14 ? -5.659 12.047 53.680 1.00 12.18 14 LEU C C 1
ATOM 802 O O . LEU C 1 14 ? -6.353 11.874 52.672 1.00 15.18 14 LEU C O 1
ATOM 807 N N . ASP C 1 15 ? -5.568 11.153 54.659 1.00 20.42 15 ASP C N 1
ATOM 808 C CA . ASP C 1 15 ? -6.245 9.863 54.563 1.00 24.24 15 ASP C CA 1
ATOM 809 C C . ASP C 1 15 ? -7.751 10.057 54.496 1.00 20.52 15 ASP C C 1
ATOM 810 O O . ASP C 1 15 ? -8.430 9.418 53.687 1.00 15.34 15 ASP C O 1
ATOM 815 N N . THR C 1 16 ? -8.263 10.949 55.338 1.00 14.79 16 THR C N 1
ATOM 816 C CA . THR C 1 16 ? -9.666 11.333 55.287 1.00 21.42 16 THR C CA 1
ATOM 817 C C . THR C 1 16 ? -10.059 11.917 53.915 1.00 19.48 16 THR C C 1
ATOM 818 O O . THR C 1 16 ? -11.098 11.549 53.370 1.00 16.60 16 THR C O 1
ATOM 822 N N . LEU C 1 17 ? -9.221 12.789 53.347 1.00 14.05 17 LEU C N 1
ATOM 823 C CA . LEU C 1 17 ? -9.511 13.378 52.029 1.00 18.84 17 LEU C CA 1
ATOM 824 C C . LEU C 1 17 ? -9.444 12.351 50.902 1.00 13.63 17 LEU C C 1
ATOM 825 O O . LEU C 1 17 ? -10.208 12.423 49.941 1.00 14.78 17 LEU C O 1
ATOM 830 N N . GLN C 1 18 ? -8.540 11.401 51.035 1.00 12.46 18 GLN C N 1
ATOM 831 C CA . GLN C 1 18 ? -8.418 10.338 50.067 1.00 15.63 18 GLN C CA 1
ATOM 832 C C . GLN C 1 18 ? -9.710 9.553 49.954 1.00 15.48 18 GLN C C 1
ATOM 833 O O . GLN C 1 18 ? -10.159 9.240 48.880 1.00 13.79 18 GLN C O 1
ATOM 839 N N . THR C 1 19 ? -10.300 9.273 51.092 1.00 14.38 19 THR C N 1
ATOM 840 C CA . THR C 1 19 ? -11.546 8.511 51.157 1.00 18.30 19 THR C CA 1
ATOM 841 C C . THR C 1 19 ? -12.727 9.320 50.623 1.00 19.58 19 THR C C 1
ATOM 842 O O . THR C 1 19 ? -13.532 8.818 49.828 1.00 14.38 19 THR C O 1
ATOM 846 N N . ARG C 1 20 ? -12.823 10.575 51.049 1.00 12.01 20 ARG C N 1
ATOM 847 C CA . ARG C 1 20 ? -13.823 11.482 50.489 1.00 16.01 20 ARG C CA 1
ATOM 848 C C . ARG C 1 20 ? -13.706 11.642 48.968 1.00 19.34 20 ARG C C 1
ATOM 849 O O . ARG C 1 20 ? -14.719 11.674 48.262 1.00 16.67 20 ARG C O 1
ATOM 857 N N . PHE C 1 21 ? -12.483 11.722 48.452 1.00 14.08 21 PHE C N 1
ATOM 858 C CA . PHE C 1 21 ? -12.285 11.823 47.002 1.00 12.56 21 PHE C CA 1
ATOM 859 C C . PHE C 1 21 ? -12.660 10.536 46.256 1.00 13.97 21 PHE C C 1
ATOM 860 O O . PHE C 1 21 ? -13.224 10.573 45.153 1.00 13.72 21 PHE C O 1
ATOM 868 N N . ALA C 1 22 ? -12.326 9.394 46.842 1.00 13.72 22 ALA C N 1
ATOM 869 C CA . ALA C 1 22 ? -12.699 8.123 46.240 1.00 16.96 22 ALA C CA 1
ATOM 870 C C . ALA C 1 22 ? -14.231 8.019 46.132 1.00 13.43 22 ALA C C 1
ATOM 871 O O . ALA C 1 22 ? -14.758 7.510 45.154 1.00 14.31 22 ALA C O 1
ATOM 873 N N . ARG C 1 23 ? -14.932 8.522 47.141 1.00 13.73 23 ARG C N 1
ATOM 874 C CA . ARG C 1 23 ? -16.391 8.491 47.147 1.00 16.85 23 ARG C CA 1
ATOM 875 C C . ARG C 1 23 ? -16.924 9.379 46.039 1.00 14.28 23 ARG C C 1
ATOM 876 O O . ARG C 1 23 ? -17.827 8.991 45.309 1.00 16.19 23 ARG C O 1
ATOM 884 N N . LEU C 1 24 ? -16.358 10.575 45.918 1.00 13.52 24 LEU C N 1
ATOM 885 C CA . LEU C 1 24 ? -16.820 11.526 44.910 1.00 18.21 24 LEU C CA 1
ATOM 886 C C . LEU C 1 24 ? -16.561 11.031 43.490 1.00 14.41 24 LEU C C 1
ATOM 887 O O . LEU C 1 24 ? -17.438 11.111 42.626 1.00 12.46 24 LEU C O 1
ATOM 892 N N . LEU C 1 25 ? -15.355 10.527 43.252 1.00 17.66 25 LEU C N 1
ATOM 893 C CA . LEU C 1 25 ? -14.968 10.056 41.928 1.00 16.22 25 LEU C CA 1
ATOM 894 C C . LEU C 1 25 ? -15.861 8.903 41.462 1.00 14.27 25 LEU C C 1
ATOM 895 O O . LEU C 1 25 ? -16.259 8.830 40.296 1.00 12.04 25 LEU C O 1
ATOM 900 N N . ALA C 1 26 ? -16.161 8.000 42.385 1.00 10.90 26 ALA C N 1
ATOM 901 C CA . ALA C 1 26 ? -16.974 6.830 42.085 1.00 19.32 26 ALA C CA 1
ATOM 902 C C . ALA C 1 26 ? -18.384 7.236 41.688 1.00 20.46 26 ALA C C 1
ATOM 903 O O . ALA C 1 26 ? -18.918 6.746 40.684 1.00 13.60 26 ALA C O 1
ATOM 905 N N . GLU C 1 27 ? -19.018 8.074 42.482 1.00 13.51 27 GLU C N 1
ATOM 906 C CA . GLU C 1 27 ? -20.327 8.545 42.126 1.00 17.12 27 GLU C CA 1
ATOM 907 C C . GLU C 1 27 ? -20.365 9.444 40.896 1.00 18.31 27 GLU C C 1
ATOM 908 O O . GLU C 1 27 ? -21.295 9.390 40.153 1.00 18.62 27 GLU C O 1
ATOM 914 N N . TYR C 1 28 ? -19.338 10.235 40.676 1.00 14.91 28 TYR C N 1
ATOM 915 C CA . TYR C 1 28 ? -19.252 11.019 39.453 1.00 13.09 28 TYR C CA 1
ATOM 916 C C . TYR C 1 28 ? -19.241 10.095 38.234 1.00 18.38 28 TYR C C 1
ATOM 917 O O . TYR C 1 28 ? -19.984 10.307 37.283 1.00 15.25 28 TYR C O 1
ATOM 926 N N . ASN C 1 29 ? -18.397 9.069 38.259 1.00 13.27 29 ASN C N 1
ATOM 927 C CA . ASN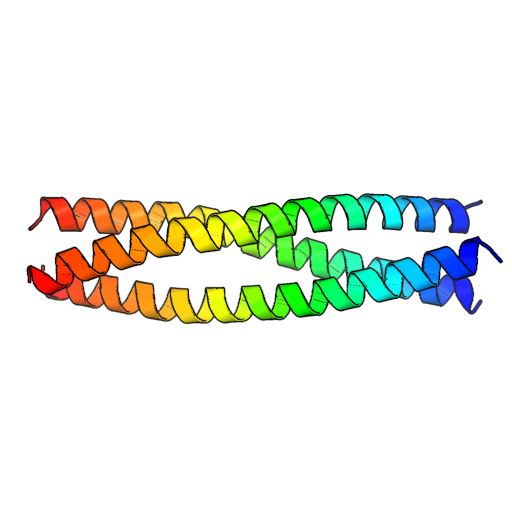 C 1 29 ? -18.307 8.156 37.128 1.00 17.52 29 ASN C CA 1
ATOM 928 C C . ASN C 1 29 ? -19.633 7.425 36.863 1.00 24.82 29 ASN C C 1
ATOM 929 O O . ASN C 1 29 ? -20.083 7.333 35.717 1.00 18.83 29 ASN C O 1
ATOM 934 N N . ALA C 1 30 ? -20.260 6.933 37.929 1.00 19.32 30 ALA C N 1
ATOM 935 C CA . ALA C 1 30 ? -21.535 6.218 37.831 1.00 23.77 30 ALA C CA 1
ATOM 936 C C . ALA C 1 30 ? -22.657 7.104 37.301 1.00 18.00 30 ALA C C 1
ATOM 937 O O . ALA C 1 30 ? -23.400 6.702 36.407 1.00 18.08 30 ALA C O 1
ATOM 939 N N . THR C 1 31 ? -22.780 8.317 37.834 1.00 20.61 31 THR C N 1
ATOM 940 C CA . THR C 1 31 ? -23.823 9.214 37.352 1.00 16.13 31 THR C CA 1
ATOM 941 C C . THR C 1 31 ? -23.555 9.719 35.926 1.00 23.12 31 THR C C 1
ATOM 942 O O . THR C 1 31 ? -24.492 9.935 35.147 1.00 24.46 31 THR C O 1
ATOM 946 N N . GLN C 1 32 ? -22.298 9.882 35.558 1.00 18.18 32 GLN C N 1
ATOM 947 C CA . GLN C 1 32 ? -21.946 10.189 34.184 1.00 19.99 32 GLN C CA 1
ATOM 948 C C . GLN C 1 32 ? -22.422 9.154 33.141 1.00 24.47 32 GLN C C 1
ATOM 949 O O . GLN C 1 32 ? -22.905 9.508 32.101 1.00 20.39 32 GLN C O 1
ATOM 955 N N . MET C 1 33 ? -22.223 7.890 33.437 1.00 23.50 33 MET C N 1
ATOM 956 C CA . MET C 1 33 ? -22.675 6.789 32.618 1.00 28.42 33 MET C CA 1
ATOM 957 C C . MET C 1 33 ? -24.180 6.883 32.418 1.00 23.64 33 MET C C 1
ATOM 958 O O . MET C 1 33 ? -24.659 6.786 31.331 1.00 22.52 33 MET C O 1
ATOM 963 N N . LYS C 1 34 ? -24.901 7.069 33.494 1.00 19.38 34 LYS C N 1
ATOM 964 C CA . LYS C 1 34 ? -26.336 7.125 33.444 1.00 27.87 34 LYS C CA 1
ATOM 965 C C . LYS C 1 34 ? -26.837 8.349 32.711 1.00 22.18 34 LYS C C 1
ATOM 966 O O . LYS C 1 34 ? -27.782 8.267 31.983 1.00 21.41 34 LYS C O 1
ATOM 972 N N . MET C 1 35 ? -26.203 9.481 32.948 1.00 14.63 35 MET C N 1
ATOM 973 C CA . MET C 1 35 ? -26.637 10.700 32.261 1.00 22.85 35 MET C CA 1
ATOM 974 C C . MET C 1 35 ? -26.408 10.580 30.765 1.00 22.93 35 MET C C 1
ATOM 975 O O . MET C 1 35 ? -27.268 10.969 29.961 1.00 21.13 35 MET C O 1
ATOM 980 N N . LYS C 1 36 ? -25.261 10.048 30.376 1.00 19.47 36 LYS C N 1
ATOM 981 C CA . LYS C 1 36 ? -24.956 9.845 28.983 1.00 25.07 36 LYS C CA 1
ATOM 982 C C . LYS C 1 36 ? -25.978 8.957 28.269 1.00 31.30 36 LYS C C 1
ATOM 983 O O . LYS C 1 36 ? -26.453 9.277 27.217 1.00 26.98 36 LYS C O 1
ATOM 989 N N . GLN C 1 37 ? -26.295 7.838 28.890 1.00 22.01 37 GLN C N 1
ATOM 990 C CA . GLN C 1 37 ? -27.282 6.907 28.406 1.00 31.13 37 GLN C CA 1
ATOM 991 C C . GLN C 1 37 ? -28.660 7.578 28.238 1.00 29.54 37 GLN C C 1
ATOM 992 O O . GLN C 1 37 ? -29.305 7.396 27.235 1.00 23.19 37 GLN C O 1
ATOM 998 N N . ARG C 1 38 ? -29.075 8.346 29.230 1.00 25.01 38 ARG C N 1
ATOM 999 C CA . ARG C 1 38 ? -30.347 9.052 29.158 1.00 25.10 38 ARG C CA 1
ATOM 1000 C C . ARG C 1 38 ? -30.364 10.037 27.992 1.00 24.33 38 ARG C C 1
ATOM 1001 O O . ARG C 1 38 ? -31.335 10.103 27.241 1.00 23.97 38 ARG C O 1
ATOM 1009 N N . LEU C 1 39 ? -29.287 10.795 27.840 1.00 21.70 39 LEU C N 1
ATOM 1010 C CA . LEU C 1 39 ? -29.158 11.712 26.713 1.00 27.52 39 LEU C CA 1
ATOM 1011 C C . LEU C 1 39 ? -29.226 10.976 25.375 1.00 26.45 39 LEU C C 1
ATOM 1012 O O . LEU C 1 39 ? -29.899 11.423 24.449 1.00 22.08 39 LEU C O 1
ATOM 1017 N N . SER C 1 40 ? -28.531 9.865 25.270 1.00 26.15 40 SER C N 1
ATOM 1018 C CA . SER C 1 40 ? -28.483 9.142 24.020 1.00 36.59 40 SER C CA 1
ATOM 1019 C C . SER C 1 40 ? -29.826 8.500 23.679 1.00 29.88 40 SER C C 1
ATOM 1020 O O . SER C 1 40 ? -30.199 8.502 22.547 1.00 36.37 40 SER C O 1
ATOM 1023 N N . GLN C 1 41 ? -30.561 8.022 24.674 1.00 22.71 41 GLN C N 1
ATOM 1024 C CA . GLN C 1 41 ? -31.934 7.558 24.494 1.00 28.78 41 GLN C CA 1
ATOM 1025 C C . GLN C 1 41 ? -32.832 8.681 23.991 1.00 23.60 41 GLN C C 1
ATOM 1026 O O . GLN C 1 41 ? -33.638 8.477 23.085 1.00 31.47 41 GLN C O 1
ATOM 1032 N N . LEU C 1 42 ? -32.701 9.865 24.580 1.00 18.84 42 LEU C N 1
ATOM 1033 C CA . LEU C 1 42 ? -33.526 11.005 24.181 1.00 27.21 42 LEU C CA 1
ATOM 1034 C C . LEU C 1 42 ? -33.237 11.428 22.738 1.00 34.37 42 LEU C C 1
ATOM 1035 O O . LEU C 1 42 ? -34.154 11.729 21.964 1.00 28.61 42 LEU C O 1
ATOM 1040 N N . GLU C 1 43 ? -31.954 11.456 22.390 1.00 32.07 43 GLU C N 1
ATOM 1041 C CA . GLU C 1 43 ? -31.523 11.821 21.047 1.00 33.04 43 GLU C CA 1
ATOM 1042 C C . GLU C 1 43 ? -32.021 10.807 20.015 1.00 39.26 43 GLU C C 1
ATOM 1043 O O . GLU C 1 43 ? -32.413 11.177 18.901 1.00 33.89 43 GLU C O 1
ATOM 1049 N N . SER C 1 44 ? -32.034 9.533 20.399 1.00 31.83 44 SER C N 1
ATOM 1050 C CA . SER C 1 44 ? -32.532 8.472 19.523 1.00 24.83 44 SER C CA 1
ATOM 1051 C C . SER C 1 44 ? -34.016 8.678 19.228 1.00 35.89 44 SER C C 1
ATOM 1052 O O . SER C 1 44 ? -34.473 8.496 18.094 1.00 40.42 44 SER C O 1
ATOM 1055 N N . GLN C 1 45 ? -34.752 9.005 20.270 1.00 35.15 45 GLN C N 1
ATOM 1056 C CA . GLN C 1 45 ? -36.161 9.304 20.203 1.00 41.53 45 GLN C CA 1
ATOM 1057 C C . GLN C 1 45 ? -36.469 10.652 19.532 1.00 40.74 45 GLN C C 1
ATOM 1058 O O . GLN C 1 45 ? -37.577 10.860 19.082 1.00 45.18 45 GLN C O 1
ATOM 1064 N N . VAL C 1 46 ? -35.501 11.543 19.431 1.00 46.02 46 VAL C N 1
ATOM 1065 C CA . VAL C 1 46 ? -35.689 12.953 19.007 1.00 51.19 46 VAL C CA 1
ATOM 1066 C C . VAL C 1 46 ? -36.285 13.918 20.050 1.00 51.33 46 VAL C C 1
ATOM 1067 O O . VAL C 1 46 ? -35.884 15.067 20.153 1.00 44.63 46 VAL C O 1
#

Sequence (138 aa):
GALEEKVEQLGSSLDTLQTRFARLLAEYNATQMKMKQRLSQLESQVGALEEKVEQLGSSLDTLQTRFARLLAEYNATQMKMKQRLSQLESQVGALEEKVEQLGSSLDTLQTRFARLLAEYNATQMKMKQRLSQLESQV

Secondary structure (DSSP, 8-state):
-HHHHHHHHHHHHHHHHHHHHHHHHHHHHHHHHHHHHHHHHHHHH-/-HHHHHHHHHHHHHHHHHHHHHHHHHHHHHHHHHHHHHHHHHHHH-/-HHHHHHHHHHHHHHHHHHHHHHHHHHHHHHHHHHHHHHHHHHHH-

InterPro domains:
  IPR000595 Cyclic nucleotide-binding domain [PF00027] (502-590)
  IPR000595 Cyclic nucleotide-binding domain [PS50042] (482-596)
  IPR000595 Cyclic nucleotide-binding domain [SM00100] (482-606)
  IPR000595 Cyclic nucleotide-binding domain [cd00038] (482-598)
  IPR005821 Ion transport domain [PF00520] (169-409)
  IPR014710 RmlC-like jelly roll fold [G3DSA:2.60.120.10] (475-611)
  IPR018488 Cyclic nucleotide-binding, conserved site [PS00888] (509-525)
  IPR018488 Cyclic nucleotide-binding, conserved site [PS00889] (547-570)
  IPR018490 Cyclic nucleotide-binding domain superfamily [SSF51206] (408-604)
  IPR032406 Cyclic nucleotide-gated channel, C-terminal leucine zipper domain [PF16526] (598-668)
  IPR050866 Cyclic nucleotide-gated cation channel [PTHR45638] (59-668)

Organism: Homo sapiens (NCBI:txid9606)

Radius of gyration: 20.56 Å; Cα contacts (8 Å, |Δi|>4): 53; chains: 3; bounding box: 58×18×50 Å

Foldseek 3Di:
DVVVVVVVVVVVVVVVVVVVVVVVVVVVVVVVVVVVVVVVVVVVVD/DVVVVVVVVVVVVVVVVVVVVVVVVVVVVVVVVVVVVVVVVVVVVD/DVVVVVVVVVVVVVVVVVVVVVVVVVVVVVVVVVVVVVVVVVVVVD

GO terms:
  GO:0005222 intracellularly cAMP-activated cation channel activity (F, IDA)
  GO:0005223 intracellularly cGMP-activated cation channel activity (F, IDA)
  GO:0005886 plasma membrane (C, IDA)
  GO:0030553 cGMP binding (F, IDA)
  GO:0015276 ligand-gated monoatomic ion channel activity (F, TAS)
  GO:0007165 signal transduction (P, TAS)
  GO:0007601 visual perception (P, TAS)
  GO:0005515 protein binding (F, IPI)
  GO:1902495 transmembrane transporter complex (C, IDA)
  GO:0005223 intracellularly cGMP-activated cation channel activity (F, IMP)
  GO:0030553 cGMP binding (F, IMP)
  GO:0006812 monoatomic cation transport (P, IMP)